Protein AF-A0A803Q2G4-F1 (afdb_monomer_lite)

Sequence (103 aa):
MILLKREKNGIWVVRKFVSEHNHPLGIELQKGHRILDDKDKKIQELTAELRVKKRLSAAYREQLLAVLKDVEEHNGNVSNKVKLVYENLRKLESKMQQPLCHR

Secondary structure (DSSP, 8-state):
-EEEEE-TTS-EEEEEE----SS--------S-----HHHHHHHHHHHHHHHHHHHHHHHHHHHHHHHHHHHHHHHHHHHHHHHHHHHHHHHHHHHHGGGG--

Organism: Cannabis sativa (NCBI:txid3483)

Structure (mmCIF, N/CA/C/O backbone):
data_AF-A0A803Q2G4-F1
#
_entry.id   AF-A0A803Q2G4-F1
#
loop_
_atom_site.group_PDB
_atom_site.id
_atom_site.type_symbol
_atom_site.label_atom_id
_atom_site.label_alt_id
_atom_site.label_comp_id
_atom_site.label_asym_id
_atom_site.label_entity_id
_atom_site.label_seq_id
_atom_site.pdbx_PDB_ins_code
_atom_site.Cartn_x
_atom_site.Cartn_y
_atom_site.Cartn_z
_atom_site.occupancy
_atom_site.B_iso_or_equiv
_atom_site.auth_seq_id
_atom_site.auth_comp_id
_atom_site.auth_asym_id
_atom_site.auth_atom_id
_atom_site.pdbx_PDB_model_num
ATOM 1 N N . MET A 1 1 ? 26.066 27.732 -37.600 1.00 67.62 1 MET A N 1
ATOM 2 C CA . MET A 1 1 ? 25.744 29.173 -37.397 1.00 67.62 1 MET A CA 1
ATOM 3 C C . MET A 1 1 ? 26.011 29.928 -38.701 1.00 67.62 1 MET A C 1
ATOM 5 O O . MET A 1 1 ? 26.993 29.613 -39.360 1.00 67.62 1 MET A O 1
ATOM 9 N N . ILE A 1 2 ? 25.162 30.866 -39.136 1.00 75.69 2 ILE A N 1
ATOM 10 C CA . ILE A 1 2 ? 25.345 31.569 -40.426 1.00 75.69 2 ILE A CA 1
ATOM 11 C C . ILE A 1 2 ? 25.934 32.959 -40.178 1.00 75.69 2 ILE A C 1
ATOM 13 O O . ILE A 1 2 ? 25.405 33.708 -39.361 1.00 75.69 2 ILE A O 1
ATOM 17 N N . LEU A 1 3 ? 27.016 33.308 -40.883 1.00 74.75 3 LEU A N 1
ATOM 18 C CA . LEU A 1 3 ? 27.649 34.621 -40.785 1.00 74.75 3 LEU A CA 1
ATOM 19 C C . LEU A 1 3 ? 27.184 35.524 -41.936 1.00 74.75 3 LEU A C 1
ATOM 21 O O . LEU A 1 3 ? 27.505 35.291 -43.108 1.00 74.75 3 LEU A O 1
ATOM 25 N N . LEU A 1 4 ? 26.431 36.564 -41.585 1.00 83.75 4 LEU A N 1
ATOM 26 C CA . LEU A 1 4 ? 25.927 37.575 -42.511 1.00 83.75 4 LEU A CA 1
ATOM 27 C C . LEU A 1 4 ? 26.855 38.793 -42.520 1.00 83.75 4 LEU A C 1
ATOM 29 O O . LEU A 1 4 ? 27.322 39.235 -41.471 1.00 83.75 4 LEU A O 1
ATOM 33 N N . LYS A 1 5 ? 27.099 39.370 -43.698 1.00 83.38 5 LYS A N 1
ATOM 34 C CA . LYS A 1 5 ? 27.766 40.670 -43.835 1.00 83.38 5 LYS A CA 1
ATOM 35 C C . LYS A 1 5 ? 26.908 41.599 -44.684 1.00 83.38 5 LYS A C 1
ATOM 37 O O . LYS A 1 5 ? 26.438 41.204 -45.745 1.00 83.38 5 LYS A O 1
ATOM 42 N N . ARG A 1 6 ? 26.735 42.839 -44.224 1.00 84.88 6 ARG A N 1
ATOM 43 C CA . ARG A 1 6 ? 26.042 43.888 -44.977 1.00 84.88 6 ARG A CA 1
ATOM 44 C C . ARG A 1 6 ? 27.000 44.560 -45.953 1.00 84.88 6 ARG A C 1
ATOM 46 O O . ARG A 1 6 ? 28.088 44.986 -45.559 1.00 84.88 6 ARG A O 1
ATOM 53 N N . GLU A 1 7 ? 26.611 44.648 -47.215 1.00 83.25 7 GLU A N 1
ATOM 54 C CA . GLU A 1 7 ? 27.360 45.368 -48.241 1.00 83.25 7 GLU A CA 1
ATOM 55 C C . GLU A 1 7 ? 27.024 46.862 -48.249 1.00 83.25 7 GLU A C 1
ATOM 57 O O . GLU A 1 7 ? 26.063 47.316 -47.626 1.00 83.25 7 GLU A O 1
ATOM 62 N N . LYS A 1 8 ? 27.858 47.659 -48.931 1.00 80.25 8 LYS A N 1
ATOM 63 C CA . LYS A 1 8 ? 27.727 49.128 -48.968 1.00 80.25 8 LYS A CA 1
ATOM 64 C C . LYS A 1 8 ? 26.424 49.591 -49.636 1.00 80.25 8 LYS A C 1
ATOM 66 O O . LYS A 1 8 ? 25.954 50.679 -49.338 1.00 80.25 8 LYS A O 1
ATOM 71 N N . ASN A 1 9 ? 25.835 48.747 -50.484 1.00 84.75 9 ASN A N 1
ATOM 72 C CA . ASN A 1 9 ? 24.519 48.926 -51.107 1.00 84.75 9 ASN A CA 1
ATOM 73 C C . ASN A 1 9 ? 23.342 48.541 -50.178 1.00 84.75 9 ASN A C 1
ATOM 75 O O . ASN A 1 9 ? 22.193 48.597 -50.601 1.00 84.75 9 ASN A O 1
ATOM 79 N N . GLY A 1 10 ? 23.609 48.139 -48.929 1.00 84.38 10 GLY A N 1
ATOM 80 C CA . GLY A 1 10 ? 22.595 47.812 -47.923 1.00 84.38 10 GLY A CA 1
ATOM 81 C C . GLY A 1 10 ? 22.108 46.361 -47.930 1.00 84.38 10 GLY A C 1
ATOM 82 O O . GLY A 1 10 ? 21.378 45.973 -47.019 1.00 84.38 10 GLY A O 1
ATOM 83 N N . ILE A 1 11 ? 22.536 45.540 -48.892 1.00 85.38 11 ILE A N 1
ATOM 84 C CA . ILE A 1 11 ? 22.105 44.142 -49.006 1.00 85.38 11 ILE A CA 1
ATOM 85 C C . ILE A 1 11 ? 22.891 43.270 -48.018 1.00 85.38 11 ILE A C 1
ATOM 87 O O . ILE A 1 11 ? 24.108 43.405 -47.867 1.00 85.38 11 ILE A O 1
ATOM 91 N N . TRP A 1 12 ? 22.196 42.365 -47.327 1.00 85.44 12 TRP A N 1
ATOM 92 C CA . TRP A 1 12 ? 22.823 41.353 -46.479 1.00 85.44 12 TRP A CA 1
ATOM 93 C C . TRP A 1 12 ? 23.164 40.120 -47.305 1.00 85.44 12 TRP A C 1
ATOM 95 O O . TRP A 1 12 ? 22.275 39.460 -47.836 1.00 85.44 12 TRP A O 1
ATOM 105 N N . VAL A 1 13 ? 24.451 39.790 -47.379 1.00 85.50 13 VAL A N 1
ATOM 106 C CA . VAL A 1 13 ? 24.936 38.587 -48.058 1.00 85.50 13 VAL A CA 1
ATOM 107 C C . VAL A 1 13 ? 25.485 37.595 -47.045 1.00 85.50 13 VAL A C 1
ATOM 109 O O . VAL A 1 13 ? 26.211 37.948 -46.106 1.00 85.50 13 VAL A O 1
ATOM 112 N N . VAL A 1 14 ? 25.133 36.326 -47.235 1.00 84.50 14 VAL A N 1
ATOM 113 C CA . VAL A 1 14 ? 25.704 35.226 -46.462 1.00 84.50 14 VAL A CA 1
ATOM 114 C C . VAL A 1 14 ? 27.137 35.026 -46.928 1.00 84.50 14 VAL A C 1
ATOM 116 O O . VAL A 1 14 ? 27.375 34.669 -48.077 1.00 84.50 14 VAL A O 1
ATOM 119 N N . ARG A 1 15 ? 28.104 35.267 -46.041 1.00 80.88 15 ARG A N 1
ATOM 120 C CA . ARG A 1 15 ? 29.524 35.121 -46.386 1.00 80.88 15 ARG A CA 1
ATOM 121 C C . ARG A 1 15 ? 30.096 33.764 -46.045 1.00 80.88 15 ARG A C 1
ATOM 123 O O . ARG A 1 15 ? 31.000 33.301 -46.731 1.00 80.88 15 ARG A O 1
ATOM 130 N N . LYS A 1 16 ? 29.638 33.167 -44.949 1.00 75.06 16 LYS A N 1
ATOM 131 C CA . LYS A 1 16 ? 30.163 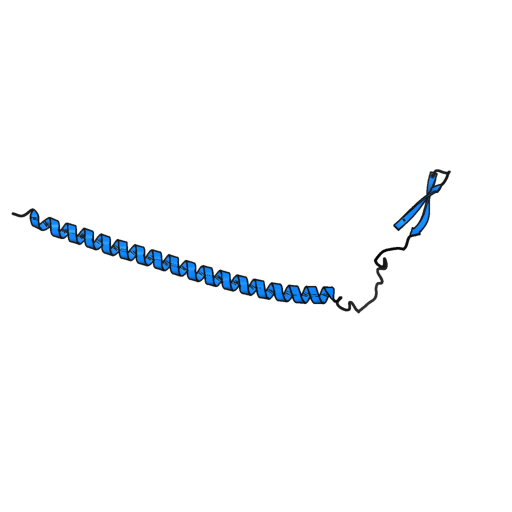31.886 -44.494 1.00 75.06 16 LYS A CA 1
ATOM 132 C C . LYS A 1 16 ? 29.097 31.130 -43.729 1.00 75.06 16 LYS A C 1
ATOM 134 O O . LYS A 1 16 ? 28.468 31.664 -42.815 1.00 75.06 16 LYS A O 1
ATOM 139 N N . PHE A 1 17 ? 28.955 29.866 -44.080 1.00 70.44 17 PHE A N 1
ATOM 140 C CA . PHE A 1 17 ? 28.251 28.899 -43.262 1.00 70.44 17 PHE A CA 1
ATOM 141 C C . PHE A 1 17 ? 29.274 28.325 -42.280 1.00 70.44 17 PHE A C 1
ATOM 143 O O . PHE A 1 17 ? 30.244 27.685 -42.681 1.00 70.44 17 PHE A O 1
ATOM 150 N N . VAL A 1 18 ? 29.124 28.638 -40.992 1.00 69.38 18 VAL A N 1
ATOM 151 C CA . VAL A 1 18 ? 29.962 28.058 -39.939 1.00 69.38 18 VAL A CA 1
ATOM 152 C C . VAL A 1 18 ? 29.343 26.718 -39.578 1.00 69.38 18 VAL A C 1
ATOM 154 O O . VAL A 1 18 ? 28.269 26.677 -38.975 1.00 69.38 18 VAL A O 1
ATOM 157 N N . SER A 1 19 ? 30.015 25.648 -39.997 1.00 65.56 19 SER A N 1
ATOM 158 C CA . SER A 1 19 ? 29.597 24.261 -39.776 1.00 65.56 19 SER A CA 1
ATOM 159 C C . SER A 1 19 ? 30.113 23.675 -38.454 1.00 65.56 19 SER A C 1
ATOM 161 O O . SER A 1 19 ? 29.869 22.501 -38.184 1.00 65.56 19 SER A O 1
ATOM 163 N N . GLU A 1 20 ? 30.827 24.450 -37.631 1.00 65.94 20 GLU A N 1
ATOM 164 C CA . GLU A 1 20 ? 31.242 23.990 -36.304 1.00 65.94 20 GLU A CA 1
ATOM 165 C C . GLU A 1 20 ? 30.044 23.956 -35.358 1.00 65.94 20 GLU A C 1
ATOM 167 O O . GLU A 1 20 ? 29.466 24.976 -34.977 1.00 65.94 20 GLU A O 1
ATOM 172 N N . HIS A 1 21 ? 29.682 22.734 -35.001 1.00 67.81 21 HIS A N 1
ATOM 173 C CA . HIS A 1 21 ? 28.668 22.380 -34.033 1.00 67.81 21 HIS A CA 1
ATOM 174 C C . HIS A 1 21 ? 29.254 21.259 -33.177 1.00 67.81 21 HIS A C 1
ATOM 176 O O . HIS A 1 21 ? 29.970 20.403 -33.689 1.00 67.81 21 HIS A O 1
ATOM 182 N N . ASN A 1 22 ? 28.901 21.197 -31.893 1.00 58.25 22 ASN A N 1
ATOM 183 C CA . ASN A 1 22 ? 29.247 20.048 -31.044 1.00 58.25 22 ASN A CA 1
ATOM 184 C C . ASN A 1 22 ? 28.393 18.793 -31.362 1.00 58.25 22 ASN A C 1
ATOM 186 O O . ASN A 1 22 ? 28.268 17.895 -30.537 1.00 58.25 22 ASN A O 1
ATOM 190 N N . HIS A 1 23 ? 27.717 18.770 -32.514 1.00 54.31 23 HIS A N 1
ATOM 191 C CA . HIS A 1 23 ? 26.899 17.664 -33.010 1.00 54.31 23 HIS A CA 1
ATOM 192 C C . HIS A 1 23 ? 26.655 17.820 -34.525 1.00 54.31 23 HIS A C 1
ATOM 194 O O . HIS A 1 23 ? 26.572 18.949 -35.013 1.00 54.31 23 HIS A O 1
ATOM 200 N N . PRO A 1 24 ? 26.517 16.722 -35.285 1.00 60.34 24 PRO A N 1
ATOM 201 C CA . PRO A 1 24 ? 26.274 16.794 -36.721 1.00 60.34 24 PRO A CA 1
ATOM 202 C C . PRO A 1 24 ? 24.862 17.315 -37.040 1.00 60.34 24 PRO A C 1
ATOM 204 O O . PRO A 1 24 ? 23.869 16.802 -36.532 1.00 60.34 24 PRO A O 1
ATOM 207 N N . LEU A 1 25 ? 24.770 18.314 -37.928 1.00 60.75 25 LEU A N 1
ATOM 208 C CA . LEU A 1 25 ? 23.511 18.842 -38.484 1.00 60.75 25 LEU A CA 1
ATOM 209 C C . LEU A 1 25 ? 23.100 18.108 -39.771 1.00 60.75 25 LEU A C 1
ATOM 211 O O . LEU A 1 25 ? 22.753 18.722 -40.778 1.00 60.75 25 LEU A O 1
ATOM 215 N N . GLY A 1 26 ? 23.165 16.781 -39.742 1.00 50.12 26 GLY A N 1
ATOM 216 C CA . GLY A 1 26 ? 22.714 15.925 -40.828 1.00 50.12 26 GLY A CA 1
ATOM 217 C C . GLY A 1 26 ? 21.608 15.017 -40.324 1.00 50.12 26 GLY A C 1
ATOM 218 O O . GLY A 1 26 ? 21.876 14.080 -39.577 1.00 50.12 26 GLY A O 1
ATOM 219 N N . ILE A 1 27 ? 20.371 15.256 -40.759 1.00 53.41 27 ILE A N 1
ATOM 220 C CA . ILE A 1 27 ? 19.377 14.182 -40.822 1.00 53.41 27 ILE A CA 1
ATOM 221 C C . ILE A 1 27 ? 19.831 13.295 -41.981 1.00 53.41 27 ILE A C 1
ATOM 223 O O . ILE A 1 27 ? 19.345 13.402 -43.104 1.00 53.41 27 ILE A O 1
ATOM 227 N N . GLU A 1 28 ? 20.835 12.461 -41.731 1.00 51.03 28 GLU A N 1
ATOM 228 C CA . GLU A 1 28 ? 21.061 11.314 -42.582 1.00 51.03 28 GLU A CA 1
ATOM 229 C C . GLU A 1 28 ? 19.909 10.351 -42.322 1.00 51.03 28 GLU A C 1
ATOM 231 O O . GLU A 1 28 ? 19.785 9.732 -41.264 1.00 51.03 28 GLU A O 1
ATOM 236 N N . LEU A 1 29 ? 19.030 10.263 -43.315 1.00 52.91 29 LEU A N 1
ATOM 237 C CA . LEU A 1 29 ? 18.043 9.211 -43.479 1.00 52.91 29 LEU A CA 1
ATOM 238 C C . LEU A 1 29 ? 18.778 7.874 -43.708 1.00 52.91 29 LEU A C 1
ATOM 240 O O . LEU A 1 29 ? 18.690 7.275 -44.778 1.00 52.91 29 LEU A O 1
ATOM 244 N N . GLN A 1 30 ? 19.544 7.406 -42.721 1.00 49.88 30 GLN A N 1
ATOM 245 C CA . GLN A 1 30 ? 20.122 6.072 -42.722 1.00 49.88 30 GLN A CA 1
ATOM 246 C C . GLN A 1 30 ? 19.113 5.103 -42.116 1.00 49.88 30 GLN A C 1
ATOM 248 O O . GLN A 1 30 ? 18.834 5.058 -40.917 1.00 49.88 30 GLN A O 1
ATOM 253 N N . LYS A 1 31 ? 18.527 4.335 -43.028 1.00 46.31 31 LYS A N 1
ATOM 254 C CA . LYS A 1 31 ? 17.764 3.123 -42.773 1.00 46.31 31 LYS A CA 1
ATOM 255 C C . LYS A 1 31 ? 18.506 2.233 -41.763 1.00 46.31 31 LYS A C 1
ATOM 257 O O . LYS A 1 31 ? 19.636 1.830 -42.004 1.00 46.31 31 LYS A O 1
ATOM 262 N N . GLY A 1 32 ? 17.818 1.838 -40.694 1.00 47.59 32 GLY A N 1
ATOM 263 C CA . GLY A 1 32 ? 17.929 0.461 -40.203 1.00 47.59 32 GLY A CA 1
ATOM 264 C C . GLY A 1 32 ? 18.923 0.119 -39.092 1.00 47.59 32 GLY A C 1
ATOM 265 O O . GLY A 1 32 ? 19.031 -1.062 -38.793 1.00 47.59 32 GLY A O 1
ATOM 266 N N . HIS A 1 33 ? 19.587 1.066 -38.426 1.00 49.16 33 HIS A N 1
ATOM 267 C CA . HIS A 1 33 ? 20.300 0.743 -37.181 1.00 49.16 33 HIS A CA 1
ATOM 268 C C . HIS A 1 33 ? 20.329 1.938 -36.222 1.00 49.16 33 HIS A C 1
ATOM 270 O O . HIS A 1 33 ? 21.324 2.642 -36.085 1.00 49.16 33 HIS A O 1
ATOM 276 N N . ARG A 1 34 ? 19.230 2.147 -35.486 1.00 55.75 34 ARG A N 1
ATOM 277 C CA . ARG A 1 34 ? 19.355 2.734 -34.147 1.00 55.75 34 ARG A CA 1
ATOM 278 C C . ARG A 1 34 ? 19.976 1.649 -33.276 1.00 55.75 34 ARG A C 1
ATOM 280 O O . ARG A 1 34 ? 19.259 0.871 -32.654 1.00 55.75 34 ARG A O 1
ATOM 287 N N . ILE A 1 35 ? 21.301 1.529 -33.314 1.00 59.38 35 ILE A N 1
ATOM 288 C CA . ILE A 1 35 ? 22.031 0.869 -32.234 1.00 59.38 35 ILE A CA 1
ATOM 289 C C . ILE A 1 35 ? 21.573 1.628 -30.992 1.00 59.38 35 ILE A C 1
ATOM 291 O O . ILE A 1 35 ? 21.822 2.827 -30.921 1.00 59.38 35 ILE A O 1
ATOM 295 N N . LEU A 1 36 ? 20.781 0.982 -30.127 1.00 61.66 36 LEU A N 1
ATOM 296 C CA . LEU A 1 36 ? 20.340 1.555 -28.855 1.00 61.66 36 LEU A CA 1
ATOM 297 C C . LEU A 1 36 ? 21.551 2.242 -28.237 1.00 61.66 36 LEU A C 1
ATOM 299 O O . LEU A 1 36 ? 22.520 1.550 -27.901 1.00 61.66 36 LEU A O 1
ATOM 303 N N . ASP A 1 37 ? 21.510 3.573 -28.160 1.00 75.06 37 ASP A N 1
ATOM 304 C CA . ASP A 1 37 ? 22.591 4.326 -27.544 1.00 75.06 37 ASP A CA 1
ATOM 305 C C . ASP A 1 37 ? 22.721 3.794 -26.109 1.00 75.06 37 ASP A C 1
ATOM 307 O O . ASP A 1 37 ? 21.729 3.357 -25.509 1.00 75.06 37 ASP A O 1
ATOM 311 N N . ASP A 1 38 ? 23.913 3.777 -25.521 1.00 85.56 38 ASP A N 1
ATOM 312 C CA . ASP A 1 38 ? 24.064 3.240 -24.157 1.00 85.56 38 ASP A CA 1
ATOM 313 C C . ASP A 1 38 ? 23.179 4.008 -23.155 1.00 85.56 38 ASP A C 1
ATOM 315 O O . ASP A 1 38 ? 22.712 3.459 -22.154 1.00 85.56 38 ASP A O 1
ATOM 319 N N . LYS A 1 39 ? 22.832 5.253 -23.499 1.00 89.06 39 LYS A N 1
ATOM 320 C CA . LYS A 1 39 ? 21.808 6.059 -22.831 1.00 89.06 39 LYS A CA 1
ATOM 321 C C . LYS A 1 39 ? 20.407 5.457 -22.936 1.00 89.06 39 LYS A C 1
ATOM 323 O O . LYS A 1 39 ? 19.715 5.401 -21.925 1.00 89.06 39 LYS A O 1
ATOM 328 N N . ASP A 1 40 ? 19.989 4.979 -24.106 1.00 88.19 40 ASP A N 1
ATOM 329 C CA . ASP A 1 40 ? 18.677 4.349 -24.299 1.00 88.19 40 ASP A CA 1
ATOM 330 C C . ASP A 1 40 ? 18.561 3.047 -23.498 1.00 88.19 40 ASP A C 1
ATOM 332 O O . ASP A 1 40 ? 17.535 2.797 -22.859 1.00 88.19 40 ASP A O 1
ATOM 336 N N . LYS A 1 41 ? 19.636 2.246 -23.454 1.00 90.31 41 LYS A N 1
ATOM 337 C CA . LYS A 1 41 ? 19.698 1.055 -22.589 1.00 90.31 41 LYS A CA 1
ATOM 338 C C . LYS A 1 41 ? 19.579 1.444 -21.120 1.00 90.31 41 LYS A C 1
ATOM 340 O O . LYS A 1 41 ? 18.793 0.841 -20.389 1.00 90.31 41 LYS A O 1
ATOM 345 N N .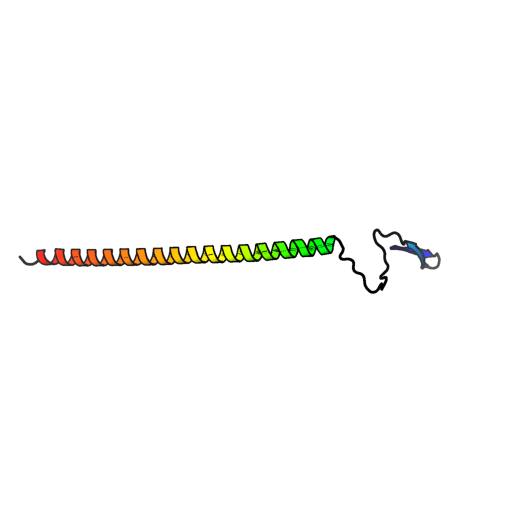 LYS A 1 42 ? 20.300 2.489 -20.696 1.00 94.31 42 LYS A N 1
ATOM 346 C CA . LYS A 1 42 ? 20.233 2.963 -19.311 1.00 94.31 42 LYS A CA 1
ATOM 347 C C . LYS A 1 42 ? 18.846 3.492 -18.953 1.00 94.31 42 LYS A C 1
ATOM 349 O O . LYS A 1 42 ? 18.355 3.234 -17.857 1.00 94.31 42 LYS A O 1
ATOM 354 N N . ILE A 1 43 ? 18.181 4.177 -19.881 1.00 95.25 43 ILE A N 1
ATOM 355 C CA . ILE A 1 43 ? 16.795 4.624 -19.716 1.00 95.25 43 ILE A CA 1
ATOM 356 C C . ILE A 1 43 ? 15.866 3.420 -19.536 1.00 95.25 43 ILE A C 1
ATOM 358 O O . ILE A 1 43 ? 15.027 3.439 -18.634 1.00 95.25 43 ILE A O 1
ATOM 362 N N . GLN A 1 44 ? 16.006 2.366 -20.346 1.00 95.69 44 GLN A N 1
ATOM 363 C CA . GLN A 1 44 ? 15.189 1.157 -20.206 1.00 95.69 44 GLN A CA 1
ATOM 364 C C . GLN A 1 44 ? 15.408 0.455 -18.861 1.00 95.69 44 GLN A C 1
ATOM 366 O O . GLN A 1 44 ? 14.426 0.115 -18.199 1.00 95.69 44 GLN A O 1
ATOM 371 N N . GLU A 1 45 ? 16.663 0.290 -18.441 1.00 96.62 45 GLU A N 1
ATOM 372 C CA . GLU A 1 45 ? 17.031 -0.318 -17.157 1.00 96.62 45 GLU A CA 1
ATOM 373 C C . GLU A 1 45 ? 16.416 0.458 -15.981 1.00 96.62 45 GLU A C 1
ATOM 375 O O . GLU A 1 45 ? 15.614 -0.091 -15.222 1.00 96.62 45 GLU A O 1
ATOM 380 N N . LEU A 1 46 ? 16.672 1.769 -15.904 1.00 98.00 46 LEU A N 1
ATOM 381 C CA . LEU A 1 46 ? 16.134 2.630 -14.845 1.00 98.00 46 LEU A CA 1
ATOM 382 C C . LEU A 1 46 ? 14.601 2.670 -14.857 1.00 98.00 46 LEU A C 1
ATOM 384 O O . LEU A 1 46 ? 13.962 2.721 -13.806 1.00 98.00 46 LEU A O 1
ATOM 388 N N . THR A 1 47 ? 13.984 2.616 -16.039 1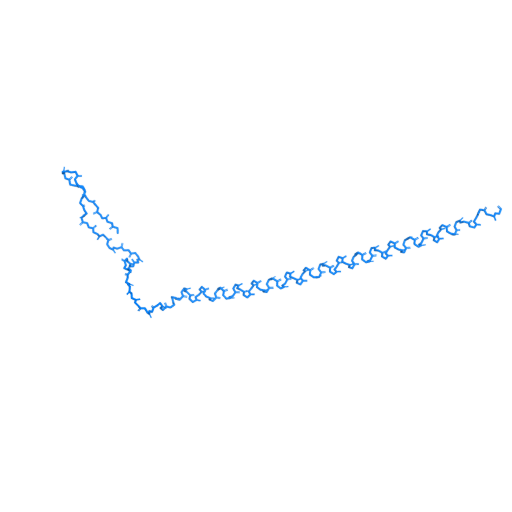.00 97.69 47 THR A N 1
ATOM 389 C CA . THR A 1 47 ? 12.522 2.553 -16.163 1.00 97.69 47 THR A CA 1
ATOM 390 C C . THR A 1 47 ? 11.972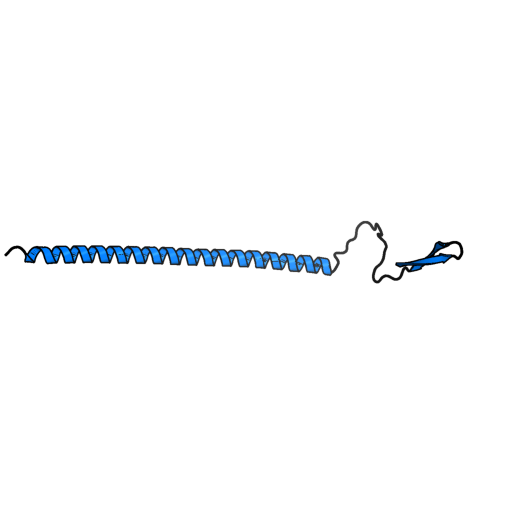 1.239 -15.610 1.00 97.69 47 THR A C 1
ATOM 392 O O . THR A 1 47 ? 10.924 1.238 -14.956 1.00 97.69 47 THR A O 1
ATOM 395 N N . ALA A 1 48 ? 12.650 0.115 -15.853 1.00 98.00 48 ALA A N 1
ATOM 396 C CA . ALA A 1 48 ? 12.263 -1.182 -15.312 1.00 98.00 48 ALA A CA 1
ATOM 397 C C . ALA A 1 48 ? 12.409 -1.212 -13.783 1.00 98.00 48 ALA A C 1
ATOM 399 O O . ALA A 1 48 ? 11.454 -1.574 -13.090 1.00 98.00 48 ALA A O 1
ATOM 400 N N . GLU A 1 49 ? 13.539 -0.740 -13.252 1.00 98.19 49 GLU A N 1
ATOM 401 C CA . GLU A 1 49 ? 13.765 -0.612 -11.809 1.00 98.19 49 GLU A CA 1
ATOM 402 C C . GLU A 1 49 ? 12.705 0.273 -11.142 1.00 98.19 49 GLU A C 1
ATOM 404 O O . GLU A 1 49 ? 12.092 -0.115 -10.142 1.00 98.19 49 GLU A O 1
ATOM 409 N N . LEU A 1 50 ? 12.411 1.436 -11.734 1.00 98.44 50 LEU A N 1
ATOM 410 C CA . LEU A 1 50 ? 11.395 2.352 -11.226 1.00 98.44 50 LEU A CA 1
ATOM 411 C C . LEU A 1 50 ? 10.010 1.696 -11.189 1.00 98.44 50 LEU A C 1
ATOM 413 O O . LEU A 1 50 ? 9.266 1.881 -10.225 1.00 98.44 50 LEU A O 1
ATOM 417 N N . ARG A 1 51 ? 9.648 0.914 -12.212 1.00 98.25 51 ARG A N 1
ATOM 418 C CA . ARG A 1 51 ? 8.374 0.176 -12.237 1.00 98.25 51 ARG A CA 1
ATOM 419 C C . ARG A 1 51 ? 8.292 -0.844 -11.105 1.00 98.25 51 ARG A C 1
ATOM 421 O O . ARG A 1 51 ? 7.253 -0.921 -10.451 1.00 98.25 51 ARG A O 1
ATOM 428 N N . VAL A 1 52 ? 9.366 -1.592 -10.848 1.00 98.25 52 VAL A N 1
ATOM 429 C CA . VAL A 1 52 ? 9.422 -2.560 -9.740 1.00 98.25 52 VAL A CA 1
ATOM 430 C C . VAL A 1 52 ? 9.270 -1.848 -8.397 1.00 98.25 52 VAL A C 1
ATOM 432 O O . VAL A 1 52 ? 8.413 -2.224 -7.599 1.00 98.25 52 VAL A O 1
ATOM 435 N N . LYS A 1 53 ? 10.028 -0.770 -8.165 1.00 98.12 53 LYS A N 1
ATOM 436 C CA . LYS A 1 53 ? 9.953 0.005 -6.917 1.00 98.12 53 LYS A CA 1
ATOM 437 C C . LYS A 1 53 ? 8.576 0.631 -6.701 1.00 98.12 53 LYS A C 1
ATOM 439 O O . LYS A 1 53 ? 8.070 0.591 -5.584 1.00 98.12 53 LYS A O 1
ATOM 444 N N . LYS A 1 54 ? 7.932 1.142 -7.756 1.00 98.38 54 LYS A N 1
ATOM 445 C CA . LYS A 1 54 ? 6.555 1.659 -7.684 1.00 98.38 54 LYS A CA 1
ATOM 446 C C . LYS A 1 54 ? 5.554 0.580 -7.277 1.00 98.38 54 LYS A C 1
ATOM 448 O O . LYS A 1 54 ? 4.732 0.833 -6.404 1.00 98.38 54 LYS A O 1
ATOM 453 N N . ARG A 1 55 ? 5.642 -0.620 -7.863 1.00 98.25 55 ARG A N 1
ATOM 454 C CA . ARG A 1 55 ? 4.780 -1.755 -7.487 1.00 98.25 55 ARG A CA 1
ATOM 455 C C . ARG A 1 55 ? 4.989 -2.163 -6.032 1.00 98.25 55 ARG A C 1
ATOM 457 O O . ARG A 1 55 ? 4.019 -2.335 -5.307 1.00 98.25 55 ARG A O 1
ATOM 464 N N . LEU A 1 56 ? 6.245 -2.256 -5.599 1.00 98.44 56 LEU A N 1
ATOM 465 C CA . LEU A 1 56 ? 6.582 -2.600 -4.220 1.00 98.44 56 LEU A CA 1
ATOM 466 C C . LEU A 1 56 ? 6.063 -1.544 -3.230 1.00 98.44 56 LEU A C 1
ATOM 468 O O . LEU A 1 56 ? 5.465 -1.881 -2.215 1.00 98.44 56 LEU A O 1
ATOM 472 N N . SER A 1 57 ? 6.236 -0.260 -3.552 1.00 98.31 57 SER A N 1
ATOM 473 C CA . SER A 1 57 ? 5.722 0.844 -2.738 1.00 98.31 57 SER A CA 1
ATOM 474 C C . SER A 1 57 ? 4.194 0.841 -2.647 1.00 98.31 57 SER A C 1
ATOM 476 O O . SER A 1 57 ? 3.660 1.081 -1.565 1.00 98.31 57 SER A O 1
ATOM 478 N N . ALA A 1 58 ? 3.494 0.536 -3.744 1.00 98.38 58 ALA A N 1
ATOM 479 C CA . ALA A 1 58 ? 2.042 0.384 -3.736 1.00 98.38 58 ALA A CA 1
ATOM 480 C C . ALA A 1 58 ? 1.605 -0.775 -2.825 1.00 98.38 58 ALA A C 1
ATOM 482 O O . ALA A 1 58 ? 0.753 -0.570 -1.965 1.00 98.38 58 ALA A O 1
ATOM 483 N N . ALA A 1 59 ? 2.260 -1.936 -2.926 1.00 98.38 59 ALA A N 1
ATOM 484 C CA . ALA A 1 59 ? 1.973 -3.086 -2.069 1.00 98.38 59 ALA A CA 1
ATOM 485 C C . ALA A 1 59 ? 2.193 -2.774 -0.577 1.00 98.38 59 ALA A C 1
ATOM 487 O O . ALA A 1 59 ? 1.337 -3.080 0.250 1.00 98.38 59 ALA A O 1
ATOM 488 N N . TYR A 1 60 ? 3.294 -2.103 -0.216 1.00 98.50 60 TYR A N 1
ATOM 489 C CA . TYR A 1 60 ? 3.514 -1.674 1.171 1.00 98.50 60 TYR A CA 1
ATOM 490 C C . TYR A 1 60 ? 2.454 -0.687 1.652 1.00 98.50 60 TYR A C 1
ATOM 492 O O . TYR A 1 60 ? 1.991 -0.783 2.787 1.00 98.50 60 TYR A O 1
ATOM 500 N N . ARG A 1 61 ? 2.039 0.255 0.799 1.00 98.50 61 ARG A N 1
ATOM 501 C CA . ARG A 1 61 ? 0.964 1.193 1.132 1.00 98.50 61 ARG A CA 1
ATOM 502 C C . ARG A 1 61 ? -0.349 0.456 1.396 1.00 98.50 61 ARG A C 1
ATOM 504 O O . ARG A 1 61 ? -1.024 0.780 2.366 1.00 98.50 61 ARG A O 1
ATOM 511 N N . GLU A 1 62 ? -0.701 -0.520 0.566 1.00 98.44 62 GLU A N 1
ATOM 512 C CA . GLU A 1 62 ? -1.904 -1.340 0.749 1.00 98.44 62 GLU A CA 1
ATOM 513 C C . GLU A 1 62 ? -1.854 -2.138 2.056 1.00 98.44 62 GLU A C 1
ATOM 515 O O . GLU A 1 62 ? -2.817 -2.115 2.819 1.00 98.44 62 GLU A O 1
ATOM 520 N N . GLN A 1 63 ? -0.715 -2.764 2.365 1.00 98.50 63 GLN A N 1
ATOM 521 C CA . GLN A 1 63 ? -0.519 -3.485 3.627 1.00 98.50 63 GLN A CA 1
ATOM 522 C C . GLN A 1 63 ? -0.658 -2.566 4.845 1.00 98.50 63 GLN A C 1
ATOM 524 O O . GLN A 1 63 ? -1.348 -2.912 5.799 1.00 98.50 63 GLN A O 1
ATOM 529 N N . LEU A 1 64 ? -0.053 -1.375 4.809 1.00 98.62 64 LEU A N 1
ATOM 530 C CA . LEU A 1 64 ? -0.178 -0.395 5.892 1.00 98.62 64 LEU A CA 1
ATOM 531 C C . LEU A 1 64 ? -1.628 0.054 6.087 1.00 98.62 64 LEU A C 1
ATOM 533 O O . LEU A 1 64 ? -2.091 0.153 7.220 1.00 98.62 64 LEU A O 1
ATOM 537 N N . LEU A 1 65 ? -2.358 0.299 4.996 1.00 98.62 65 LEU A N 1
ATOM 538 C CA . LEU A 1 65 ? -3.772 0.669 5.067 1.00 98.62 65 LEU A CA 1
ATOM 539 C C . LEU A 1 65 ? -4.634 -0.456 5.650 1.00 98.62 65 LEU A C 1
ATOM 541 O O . LEU A 1 65 ? -5.539 -0.168 6.429 1.00 98.62 65 LEU A O 1
ATOM 545 N N . ALA A 1 66 ? -4.345 -1.715 5.312 1.00 98.56 66 ALA A N 1
ATOM 546 C CA . ALA A 1 66 ? -5.035 -2.865 5.890 1.00 98.56 66 ALA A CA 1
ATOM 547 C C . ALA A 1 66 ? -4.816 -2.939 7.409 1.00 98.56 66 ALA A C 1
ATOM 549 O O . ALA A 1 66 ? -5.784 -2.980 8.160 1.00 98.56 66 ALA A O 1
ATOM 550 N N . VAL A 1 67 ? -3.564 -2.830 7.868 1.00 98.50 67 VAL A N 1
ATOM 551 C CA . VAL A 1 67 ? -3.244 -2.835 9.306 1.00 98.50 67 VAL A CA 1
ATOM 552 C C . VAL A 1 67 ? -3.935 -1.684 10.040 1.00 98.50 67 VAL A C 1
ATOM 554 O O . VAL A 1 67 ? -4.505 -1.889 11.107 1.00 98.50 67 VAL A O 1
ATOM 557 N N . LEU A 1 68 ? -3.922 -0.473 9.476 1.00 98.56 68 LEU A N 1
ATOM 558 C CA . LEU A 1 68 ? -4.604 0.674 10.084 1.00 98.56 68 LEU A CA 1
ATOM 559 C C . LEU A 1 68 ? -6.115 0.451 10.199 1.00 98.56 68 LEU A C 1
ATOM 561 O O . LEU A 1 68 ? -6.707 0.801 11.219 1.00 98.56 68 LEU A O 1
ATOM 565 N N . LYS A 1 69 ? -6.734 -0.155 9.181 1.00 98.56 69 LYS A N 1
ATOM 566 C CA . LYS A 1 69 ? -8.155 -0.503 9.209 1.00 98.56 69 LYS A CA 1
ATOM 567 C C . LYS A 1 69 ? -8.460 -1.515 10.316 1.00 98.56 69 LYS A C 1
ATOM 569 O O . LYS A 1 69 ? -9.416 -1.311 11.058 1.00 98.56 69 LYS A O 1
ATOM 574 N N . ASP A 1 70 ? -7.640 -2.553 10.452 1.00 98.44 70 ASP A N 1
ATOM 575 C CA . ASP A 1 70 ? -7.821 -3.585 11.477 1.00 98.44 70 ASP A CA 1
ATOM 576 C C . ASP A 1 70 ? -7.679 -3.003 12.894 1.00 98.44 70 ASP A C 1
ATOM 578 O O . ASP A 1 70 ? -8.447 -3.344 13.796 1.00 98.44 70 ASP A O 1
ATOM 582 N N . VAL A 1 71 ? -6.728 -2.081 13.092 1.00 98.56 71 VAL A N 1
ATOM 583 C CA . VAL A 1 71 ? -6.548 -1.366 14.366 1.00 98.56 71 VAL A CA 1
ATOM 584 C C . VAL A 1 71 ? -7.771 -0.513 14.698 1.00 98.56 71 VAL A C 1
ATOM 586 O O . VAL A 1 71 ? -8.255 -0.562 15.829 1.00 98.56 71 VAL A O 1
ATOM 589 N N . GLU A 1 72 ? -8.293 0.240 13.729 1.00 98.44 72 GLU A N 1
ATOM 590 C CA . GLU A 1 72 ? -9.483 1.074 13.925 1.00 98.44 72 GLU A CA 1
ATOM 591 C C . GLU A 1 72 ? -10.718 0.221 14.256 1.00 98.44 72 GLU A C 1
ATOM 593 O O . GLU A 1 72 ? -11.454 0.514 15.200 1.00 98.44 72 GLU A O 1
ATOM 598 N N . GLU A 1 73 ? -10.912 -0.891 13.541 1.00 98.50 73 GLU A N 1
ATOM 599 C CA . GLU A 1 73 ? -11.994 -1.838 13.813 1.00 98.50 73 GLU A CA 1
ATOM 600 C C . GLU A 1 73 ? -11.872 -2.442 15.220 1.00 98.50 73 GLU A C 1
ATOM 602 O O . GLU A 1 73 ? -12.848 -2.484 15.977 1.00 98.50 73 GLU A O 1
ATOM 607 N N . HIS A 1 74 ? -10.668 -2.865 15.614 1.00 98.50 74 HIS A N 1
ATOM 608 C CA . HIS A 1 74 ? -10.423 -3.388 16.954 1.00 98.50 74 HIS A CA 1
ATOM 609 C C . HIS A 1 74 ? -10.710 -2.339 18.037 1.00 98.50 74 HIS A C 1
ATOM 611 O O . HIS A 1 74 ? -11.385 -2.641 19.024 1.00 98.50 74 HIS A O 1
ATOM 617 N N . ASN A 1 75 ? -10.262 -1.098 17.840 1.00 98.44 75 ASN A N 1
ATOM 618 C CA . ASN A 1 75 ? -10.511 0.014 18.753 1.00 98.44 75 ASN A CA 1
ATOM 619 C C . ASN A 1 75 ? -12.014 0.309 18.915 1.00 98.44 75 ASN A C 1
ATOM 621 O O . ASN A 1 75 ? -12.510 0.465 20.038 1.00 98.44 75 ASN A O 1
ATOM 625 N N . GLY A 1 76 ? -12.765 0.313 17.809 1.00 98.25 76 GLY A N 1
ATOM 626 C CA . GLY A 1 76 ? -14.221 0.445 17.827 1.00 98.25 76 GLY A CA 1
ATOM 627 C C . GLY A 1 76 ? -14.895 -0.696 18.594 1.00 98.25 76 GLY A C 1
ATOM 628 O O . GLY A 1 76 ? -15.743 -0.462 19.459 1.00 98.25 76 GLY A O 1
ATOM 629 N N . ASN A 1 77 ? -14.465 -1.935 18.351 1.00 98.25 77 ASN A N 1
ATOM 630 C CA . ASN A 1 77 ? -14.976 -3.121 19.037 1.00 98.25 77 ASN A CA 1
ATOM 631 C C . ASN A 1 77 ? -14.715 -3.083 20.549 1.00 98.25 77 ASN A C 1
ATOM 633 O O . ASN A 1 77 ? -15.616 -3.383 21.337 1.00 98.25 77 ASN A O 1
ATOM 637 N N . VAL A 1 78 ? -13.510 -2.691 20.973 1.00 98.38 78 VAL A N 1
ATOM 638 C CA . VAL A 1 78 ? -13.170 -2.520 22.393 1.00 98.38 78 VAL A CA 1
ATOM 639 C C . VAL A 1 78 ? -14.023 -1.418 23.014 1.00 98.38 78 VAL A C 1
ATOM 641 O O . VAL A 1 78 ? -14.650 -1.648 24.049 1.00 98.38 78 VAL A O 1
ATOM 644 N N . SER A 1 79 ? -14.137 -0.266 22.353 1.00 98.50 79 SER A N 1
ATOM 645 C CA . SER A 1 79 ? -14.972 0.849 22.815 1.00 98.50 79 SER A CA 1
ATOM 646 C C . SER A 1 79 ? -16.432 0.433 23.023 1.00 98.50 79 SER A C 1
ATOM 648 O O . SER A 1 79 ? -17.043 0.775 24.037 1.00 98.50 79 SER A O 1
ATOM 650 N N . ASN A 1 80 ? -16.991 -0.356 22.103 1.00 98.44 80 ASN A N 1
ATOM 651 C CA . ASN A 1 80 ? -18.354 -0.877 22.213 1.00 98.44 80 ASN A CA 1
ATOM 652 C C . ASN A 1 80 ? -18.513 -1.855 23.384 1.00 98.44 80 ASN A C 1
ATOM 654 O O . ASN A 1 80 ? -19.494 -1.767 24.124 1.00 98.44 80 ASN A O 1
ATOM 658 N N . LYS A 1 81 ? -17.541 -2.751 23.599 1.00 98.38 81 LYS A N 1
ATOM 659 C CA . LYS A 1 81 ? -17.548 -3.671 24.748 1.00 98.38 81 LYS A CA 1
ATOM 660 C C . LYS A 1 81 ? -17.470 -2.919 26.075 1.00 98.38 81 LYS A C 1
ATOM 662 O O . LYS A 1 81 ? -18.239 -3.226 26.981 1.00 98.38 81 LYS A O 1
ATOM 667 N N . VAL A 1 82 ? -16.600 -1.914 26.181 1.00 98.44 82 VAL A N 1
ATOM 668 C CA . VAL A 1 82 ? -16.482 -1.072 27.384 1.00 98.44 82 VAL A CA 1
ATOM 669 C C . VAL A 1 82 ? -17.800 -0.353 27.671 1.00 98.44 82 VAL A C 1
ATOM 671 O O . VAL A 1 82 ? -18.289 -0.416 28.798 1.00 98.44 82 VAL A O 1
ATOM 674 N N . LYS A 1 83 ? -18.425 0.253 26.652 1.00 98.19 83 LYS A N 1
ATOM 675 C CA . LYS A 1 83 ? -19.755 0.868 26.789 1.00 98.19 83 LYS A CA 1
ATOM 676 C C . LYS A 1 83 ? -20.796 -0.140 27.274 1.00 98.19 83 LYS A C 1
ATOM 678 O O . LYS A 1 83 ? -21.538 0.160 28.200 1.00 98.19 83 LYS A O 1
ATOM 683 N N . LEU A 1 84 ? -20.832 -1.344 26.704 1.00 98.25 84 LEU A N 1
ATOM 684 C CA . LEU A 1 84 ? -21.776 -2.384 27.118 1.00 98.25 84 LEU A CA 1
ATOM 685 C C . LEU A 1 84 ? -21.587 -2.788 28.589 1.00 98.25 84 LEU A C 1
ATOM 687 O O . LEU A 1 84 ? -22.565 -2.891 29.328 1.00 98.25 84 LEU A O 1
ATOM 691 N N . VAL A 1 85 ? -20.340 -2.998 29.023 1.00 98.19 85 VAL A N 1
ATOM 692 C CA . VAL A 1 85 ? -20.021 -3.315 30.425 1.00 98.19 85 VAL A CA 1
ATOM 693 C C . VAL A 1 85 ? -20.462 -2.178 31.345 1.00 98.19 85 VAL A C 1
ATOM 695 O O . VAL A 1 85 ? -21.133 -2.435 32.342 1.00 98.19 85 VAL A O 1
ATOM 698 N N . TYR A 1 86 ? -20.153 -0.932 30.987 1.00 98.00 86 TYR A N 1
ATOM 699 C CA . TYR A 1 86 ? -20.561 0.247 31.747 1.00 98.00 86 TYR A CA 1
ATOM 700 C C . TYR A 1 86 ? -22.088 0.344 31.897 1.00 98.00 86 TYR A C 1
ATOM 702 O O . TYR A 1 86 ? -22.599 0.495 33.006 1.00 98.00 86 TYR A O 1
ATOM 710 N N . GLU A 1 87 ? -22.833 0.178 30.802 1.00 97.81 87 GLU A N 1
ATOM 711 C CA . GLU A 1 87 ? -24.300 0.194 30.817 1.00 97.81 87 GLU A CA 1
ATOM 712 C C . GLU A 1 87 ? -24.885 -0.925 31.690 1.00 97.81 87 GLU A C 1
ATOM 714 O O . GLU A 1 87 ? -25.864 -0.712 32.410 1.00 97.81 87 GLU A O 1
ATOM 719 N N . ASN A 1 88 ? -24.283 -2.116 31.662 1.00 97.12 88 ASN A N 1
ATOM 720 C CA . ASN A 1 88 ? -24.692 -3.229 32.516 1.00 97.12 88 ASN A CA 1
ATOM 721 C C . ASN A 1 88 ? -24.426 -2.939 33.998 1.00 97.12 88 ASN A C 1
ATOM 723 O O . ASN A 1 88 ? -25.310 -3.182 34.820 1.00 97.12 88 ASN A O 1
ATOM 727 N N . LEU A 1 89 ? -23.260 -2.381 34.339 1.00 97.06 89 LEU A N 1
ATOM 728 C CA . LEU A 1 89 ? -22.931 -1.985 35.711 1.00 97.06 89 LEU A CA 1
ATOM 729 C C . LEU A 1 89 ? -23.889 -0.911 36.231 1.00 97.06 89 LEU A C 1
ATOM 731 O O . LEU A 1 89 ? -24.444 -1.081 37.312 1.00 97.06 89 LEU A O 1
ATOM 735 N N . ARG A 1 90 ? -24.183 0.126 35.436 1.00 96.44 90 ARG A N 1
ATOM 736 C CA . ARG A 1 90 ? -25.146 1.175 35.814 1.00 96.44 90 ARG A CA 1
ATOM 737 C C . ARG A 1 90 ? -26.540 0.603 36.083 1.00 96.44 90 ARG A C 1
ATOM 739 O O . ARG A 1 90 ? -27.209 0.991 37.041 1.00 96.44 90 ARG A O 1
ATOM 746 N N . LYS A 1 91 ? -26.994 -0.341 35.249 1.00 95.62 91 LYS A N 1
ATOM 747 C CA . LYS A 1 91 ? -28.273 -1.044 35.453 1.00 95.62 91 LYS A CA 1
ATOM 748 C C . LYS A 1 91 ? -28.263 -1.899 36.720 1.00 95.62 91 LYS A C 1
ATOM 750 O O . LYS A 1 91 ? -29.281 -1.952 37.404 1.00 95.62 91 LYS A O 1
ATOM 755 N N . LEU A 1 92 ? -27.159 -2.585 37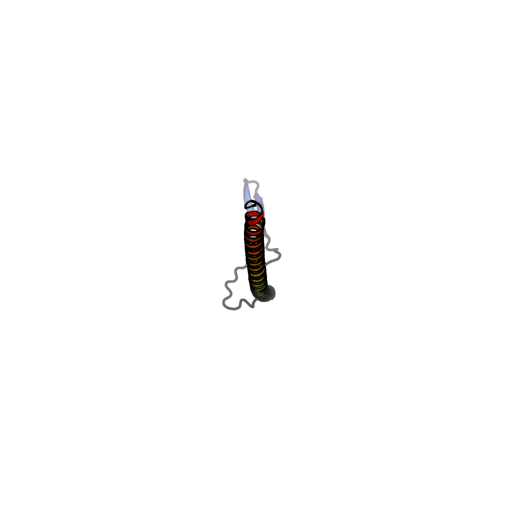.017 1.00 94.94 92 LEU A N 1
ATOM 756 C CA . LEU A 1 92 ? -27.012 -3.373 38.244 1.00 94.94 92 LEU A CA 1
ATOM 757 C C . LEU A 1 92 ? -27.039 -2.479 39.485 1.00 94.94 92 LEU A C 1
ATOM 759 O O . LEU A 1 92 ? -27.811 -2.754 40.397 1.00 94.94 92 LEU A O 1
ATOM 763 N N . GLU A 1 93 ? -26.282 -1.384 39.483 1.00 93.12 93 GLU A N 1
ATOM 764 C CA . GLU A 1 93 ? -26.274 -0.393 40.563 1.00 93.12 93 GLU A CA 1
ATOM 765 C C . GLU A 1 93 ? -27.682 0.164 40.820 1.00 93.12 93 GLU A C 1
ATOM 767 O O . GLU A 1 93 ? -28.173 0.125 41.948 1.00 93.12 93 GLU A O 1
ATOM 772 N N . SER A 1 94 ? -28.390 0.549 39.752 1.00 93.88 94 SER A N 1
ATOM 773 C CA . SER A 1 94 ? -29.776 1.030 39.839 1.00 93.88 94 SER A CA 1
ATOM 774 C C . SER A 1 94 ? -30.712 -0.006 40.481 1.00 93.88 94 SER A C 1
ATOM 776 O O . SER A 1 94 ? -31.551 0.340 41.310 1.00 93.88 94 SER A O 1
ATOM 778 N N . LYS A 1 95 ? -30.566 -1.294 40.133 1.00 91.00 95 LYS A N 1
ATOM 779 C CA . LYS A 1 95 ? -31.346 -2.389 40.739 1.00 91.00 95 LYS A CA 1
ATOM 780 C C . LYS A 1 95 ? -30.996 -2.620 42.208 1.00 91.00 95 LYS A C 1
ATOM 782 O O . LYS A 1 95 ? -31.870 -3.024 42.963 1.00 91.00 95 LYS A O 1
ATOM 787 N N . MET A 1 96 ? -29.747 -2.386 42.613 1.00 82.81 96 MET A N 1
ATOM 788 C CA . MET A 1 96 ? -29.303 -2.525 44.004 1.00 82.81 96 MET A CA 1
ATOM 789 C C . MET A 1 96 ? -29.717 -1.349 44.895 1.00 82.81 96 MET A C 1
ATOM 791 O O . MET A 1 96 ? -29.799 -1.523 46.106 1.00 82.81 96 MET A O 1
ATOM 795 N N . GLN A 1 97 ? -30.007 -0.176 44.329 1.00 72.81 97 GLN A N 1
ATOM 796 C CA . GLN A 1 97 ? -30.532 0.978 45.075 1.00 72.81 97 GLN A CA 1
ATOM 797 C C . GLN A 1 97 ? -32.060 0.949 45.258 1.00 72.81 97 GLN A C 1
ATOM 799 O O . GLN A 1 97 ? -32.572 1.544 46.203 1.00 72.81 97 GLN A O 1
ATOM 804 N N . GLN A 1 98 ? -32.797 0.203 44.431 1.00 63.56 98 GLN A N 1
ATOM 805 C CA . GLN A 1 98 ? -34.253 0.030 44.555 1.00 63.56 98 GLN A CA 1
ATOM 806 C C . GLN A 1 98 ? -34.772 -0.739 45.801 1.00 63.56 98 GLN A C 1
ATOM 808 O O . GLN A 1 98 ? -35.868 -0.403 46.246 1.00 63.56 98 GLN A O 1
ATOM 813 N N . PRO A 1 99 ? -34.069 -1.702 46.442 1.00 56.66 99 PRO A N 1
ATOM 814 C CA . PRO A 1 99 ? -34.607 -2.434 47.594 1.00 56.66 99 PRO A CA 1
ATOM 815 C C . PRO A 1 99 ? -34.544 -1.647 48.914 1.00 56.66 99 PRO A C 1
ATOM 817 O O . PRO A 1 99 ? -35.118 -2.085 49.906 1.00 56.66 99 PRO A O 1
ATOM 820 N N . LEU A 1 100 ? -33.854 -0.500 48.962 1.00 56.78 100 LEU A N 1
ATOM 821 C CA . LEU A 1 100 ? -33.655 0.279 50.194 1.00 56.78 100 LEU A CA 1
ATOM 822 C C . LEU A 1 100 ? -34.825 1.223 50.537 1.00 56.78 100 LEU A C 1
ATOM 824 O O . LEU A 1 100 ? -34.798 1.845 51.593 1.00 56.78 100 LEU A O 1
ATOM 828 N N . CYS A 1 101 ? -35.853 1.328 49.684 1.00 53.75 101 CYS A N 1
ATOM 829 C CA . CYS A 1 101 ? -36.998 2.235 49.881 1.00 53.75 101 CYS A CA 1
ATOM 830 C C . CYS A 1 101 ? -38.311 1.512 50.263 1.00 53.75 101 CYS A C 1
ATOM 832 O O . CYS A 1 101 ? -39.392 2.095 50.221 1.00 53.75 101 CYS A O 1
ATOM 834 N N . HIS A 1 102 ? -38.246 0.230 50.635 1.00 53.34 102 HIS A N 1
ATOM 835 C CA . HIS A 1 102 ? -39.399 -0.534 51.125 1.00 53.34 102 HIS A CA 1
ATOM 836 C C . HIS A 1 102 ? -39.130 -1.066 52.537 1.00 53.34 102 HIS A C 1
ATOM 838 O O . HIS A 1 102 ? -39.006 -2.274 52.741 1.00 53.34 102 HIS A O 1
ATOM 844 N N . ARG A 1 103 ? -39.005 -0.168 53.517 1.00 39.78 103 ARG A N 1
ATOM 845 C CA . ARG A 1 103 ? -39.171 -0.516 54.929 1.00 39.78 103 ARG A CA 1
ATOM 846 C C . ARG A 1 10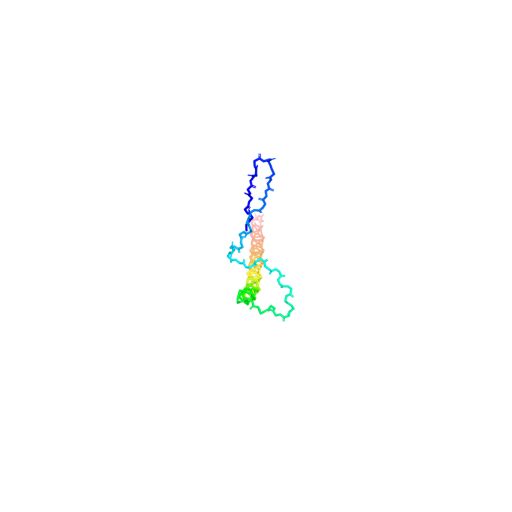3 ? -39.662 0.669 55.739 1.00 39.78 103 ARG A C 1
ATOM 848 O O . ARG A 1 103 ? -39.171 1.785 55.473 1.00 39.78 103 ARG A O 1
#

Radius of gyration: 41.05 Å; chains: 1; bounding box: 71×53×106 Å

Foldseek 3Di:
DWDWDADPVRDIDTDDDDCDDPDHPDPPPDPDDPPCDVVNVVVVVVVVVVVVVVVVVVVVVVVVVVVVVVVVVVVVVVVVVVVVVVVVVVVVVVVVVVVVPPD

pLDDT: mean 83.77, std 17.58, range [39.78, 98.62]